Protein AF-A0A7Z9DXT8-F1 (afdb_monomer_lite)

Secondary structure (DSSP, 8-state):
-------EEEEEEEEEEE-TTS-EEEEEEEEETTS-EEEEEEEEEE-TTSPEEEEEE-TTSPEEEE-TT-S---HHHHHHHHHHHHHHHHHHHHTS-HHHHHHHHHHHHHHHHHHH-----

Foldseek 3Di:
DDPPPQDFPDKAQPDWDADPVRWIKTWIWTATPVRDIFIKIKGWDQDPVRWIKIWIQGPVRDIFIDTPPDPDHDVVRVVVVVNVVVVVVVVVVVPCDPVNVVVVVVVVVVVVVVVVPPDDD

Radius of gyration: 22.15 Å; chains: 1; bounding box: 84×32×36 Å

Organism: NCBI:txid671071

Sequence (121 aa):
MTAQLNTAIETKIARSYTDGNGLKIDVIEIVYADGLVERHLGWTEEDLDSQTVFYIQTSNGTVLKSTLKTTENDQLILVYRELWMKRHSQETTQTINPEEQDEIELIRAAELAKSDFGFDC

Structure (mmCIF, N/CA/C/O backbone):
data_AF-A0A7Z9DXT8-F1
#
_entry.id   AF-A0A7Z9DXT8-F1
#
loop_
_atom_site.group_PDB
_atom_site.id
_atom_site.type_symbol
_atom_site.label_atom_id
_atom_site.label_alt_id
_atom_site.label_comp_id
_atom_site.label_asym_id
_atom_site.label_entity_id
_atom_site.label_seq_id
_atom_site.pdbx_PDB_ins_code
_atom_site.Cartn_x
_atom_site.Cartn_y
_atom_site.Cartn_z
_atom_site.occupancy
_atom_site.B_iso_or_equiv
_atom_site.auth_seq_id
_atom_site.auth_comp_id
_atom_site.auth_asym_id
_atom_site.auth_atom_id
_atom_site.pdbx_PDB_model_num
ATOM 1 N N . MET A 1 1 ? -25.175 15.750 11.471 1.00 34.59 1 MET A N 1
ATOM 2 C CA . MET A 1 1 ? -24.602 14.392 11.527 1.00 34.59 1 MET A CA 1
ATOM 3 C C . MET A 1 1 ? -23.105 14.562 11.685 1.00 34.59 1 MET A C 1
ATOM 5 O O . MET A 1 1 ? -22.460 15.033 10.762 1.00 34.59 1 MET A O 1
ATOM 9 N N . THR A 1 2 ? -22.582 14.345 12.886 1.00 37.03 2 THR A N 1
ATOM 10 C CA . THR A 1 2 ? -21.149 14.421 13.179 1.00 37.03 2 THR A CA 1
ATO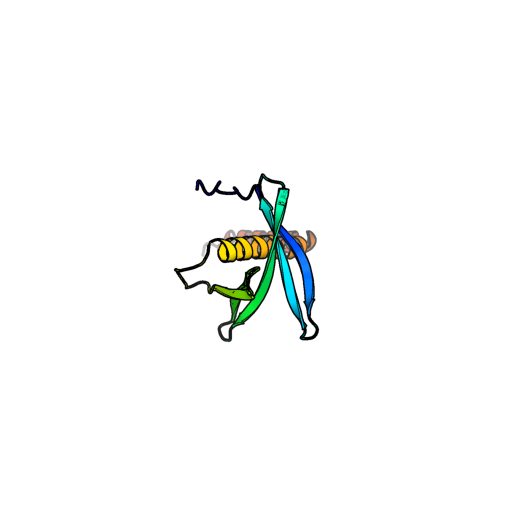M 11 C C . THR A 1 2 ? -20.504 13.170 12.598 1.00 37.03 2 THR A C 1
ATOM 13 O O . THR A 1 2 ? -20.687 12.084 13.140 1.00 37.03 2 THR A O 1
ATOM 16 N N . ALA A 1 3 ? -19.806 13.302 11.469 1.00 43.00 3 ALA A N 1
ATOM 17 C CA . ALA A 1 3 ? -18.878 12.273 11.028 1.00 43.00 3 ALA A CA 1
ATOM 18 C C . ALA A 1 3 ? -17.808 12.181 12.118 1.00 43.00 3 ALA A C 1
ATOM 20 O O . ALA A 1 3 ? -16.977 13.080 12.249 1.00 43.00 3 ALA A O 1
ATOM 21 N N . GLN A 1 4 ? -17.892 11.162 12.976 1.00 46.62 4 GLN A N 1
ATOM 22 C CA . GLN A 1 4 ? -16.737 10.784 13.772 1.00 46.62 4 GLN A CA 1
ATOM 23 C C . GLN A 1 4 ? -15.646 10.488 12.751 1.00 46.62 4 GLN A C 1
ATOM 25 O O . GLN A 1 4 ? -15.795 9.607 11.905 1.00 46.62 4 GLN A O 1
ATOM 30 N N . LEU A 1 5 ? -14.611 11.326 12.751 1.00 50.91 5 LEU A N 1
ATOM 31 C CA . LEU A 1 5 ? -13.376 11.048 12.046 1.00 50.91 5 LEU A CA 1
ATOM 32 C C . LEU A 1 5 ? -12.863 9.758 12.671 1.00 50.91 5 LEU A C 1
ATOM 34 O O . LEU A 1 5 ? -12.303 9.781 13.765 1.00 50.91 5 LEU A O 1
ATOM 38 N N . ASN A 1 6 ? -13.153 8.630 12.031 1.00 59.97 6 ASN A N 1
ATOM 39 C CA . ASN A 1 6 ? -12.563 7.363 12.407 1.00 59.97 6 ASN A CA 1
ATOM 40 C C . ASN A 1 6 ? -11.062 7.537 12.200 1.00 59.97 6 ASN A C 1
ATOM 42 O O . ASN A 1 6 ? -10.565 7.519 11.076 1.00 59.97 6 ASN A O 1
ATOM 46 N N . THR A 1 7 ? -10.349 7.802 13.290 1.00 72.69 7 THR A N 1
ATOM 47 C CA . THR A 1 7 ? -8.901 7.945 13.263 1.00 72.69 7 THR A CA 1
ATOM 48 C C . THR A 1 7 ? -8.317 6.573 12.959 1.00 72.69 7 THR A C 1
ATOM 50 O O . THR A 1 7 ? -8.571 5.608 13.689 1.00 72.69 7 THR A O 1
ATOM 53 N N . ALA A 1 8 ? -7.564 6.476 11.864 1.00 77.94 8 ALA A N 1
ATOM 54 C CA . ALA A 1 8 ? -6.762 5.297 11.579 1.00 77.94 8 ALA A CA 1
ATOM 55 C C . ALA A 1 8 ? -5.724 5.135 12.699 1.00 77.94 8 ALA A C 1
ATOM 57 O O . ALA A 1 8 ? -4.965 6.061 12.984 1.00 77.94 8 ALA A O 1
ATOM 58 N N . ILE A 1 9 ? -5.722 3.976 13.355 1.00 86.44 9 ILE A N 1
ATOM 59 C CA . ILE A 1 9 ? -4.765 3.635 14.417 1.00 86.44 9 ILE A CA 1
ATOM 60 C C . ILE A 1 9 ? -3.573 2.853 13.870 1.00 86.44 9 ILE A C 1
ATOM 62 O O . ILE A 1 9 ? -2.490 2.900 14.445 1.00 86.44 9 ILE A O 1
ATOM 66 N N . GLU A 1 10 ? -3.755 2.153 12.750 1.00 87.44 10 GLU A N 1
ATOM 67 C CA . GLU A 1 10 ? -2.692 1.407 12.088 1.00 87.44 10 GLU A CA 1
ATOM 68 C C . GLU A 1 10 ? -2.932 1.366 10.578 1.00 87.44 10 GLU A C 1
ATOM 70 O O . GLU A 1 10 ? -4.061 1.218 10.111 1.00 87.44 10 GLU A O 1
ATOM 75 N N . THR A 1 11 ? -1.859 1.474 9.797 1.00 88.38 11 THR A N 1
ATOM 76 C CA . THR A 1 11 ? -1.874 1.162 8.366 1.00 88.38 11 THR A CA 1
ATOM 77 C C . THR A 1 11 ? -0.658 0.317 8.038 1.00 88.38 11 THR A C 1
ATOM 79 O O . THR A 1 11 ? 0.467 0.682 8.381 1.00 88.38 11 THR A O 1
ATOM 82 N N . LYS A 1 12 ? -0.877 -0.834 7.401 1.00 91.19 12 LYS A N 1
ATOM 83 C CA . LYS A 1 12 ? 0.191 -1.787 7.082 1.00 91.19 12 LYS A CA 1
ATOM 84 C C . LYS A 1 12 ? -0.093 -2.541 5.796 1.00 91.19 12 LYS A C 1
ATOM 86 O O . LYS A 1 12 ? -1.244 -2.720 5.411 1.00 91.19 12 LYS A O 1
ATOM 91 N N . ILE A 1 13 ? 0.963 -3.064 5.179 1.00 91.50 13 ILE A N 1
ATOM 92 C CA . ILE A 1 13 ? 0.813 -4.085 4.144 1.00 91.50 13 ILE A CA 1
ATOM 93 C C . ILE A 1 13 ? 0.656 -5.436 4.847 1.00 91.50 13 ILE A C 1
ATOM 95 O O . ILE A 1 13 ? 1.623 -5.979 5.384 1.00 91.50 13 ILE A O 1
ATOM 99 N N . ALA A 1 14 ? -0.564 -5.963 4.864 1.00 91.38 14 ALA A N 1
ATOM 100 C CA . ALA A 1 14 ? -0.921 -7.169 5.606 1.00 91.38 14 ALA A CA 1
ATOM 101 C C . ALA A 1 14 ? -0.496 -8.460 4.900 1.00 91.38 14 ALA A C 1
ATOM 103 O O . ALA A 1 14 ? -0.130 -9.440 5.545 1.00 91.38 14 ALA A O 1
ATOM 104 N N . ARG A 1 15 ? -0.553 -8.467 3.567 1.00 91.62 15 ARG A N 1
ATOM 105 C CA . ARG A 1 15 ? -0.121 -9.591 2.729 1.00 91.62 15 ARG A CA 1
ATOM 106 C C . ARG A 1 15 ? 0.248 -9.103 1.339 1.00 91.62 15 ARG A C 1
ATOM 108 O O . ARG A 1 15 ? -0.211 -8.044 0.921 1.00 91.62 15 ARG A O 1
ATOM 115 N N . SER A 1 16 ? 1.011 -9.916 0.625 1.00 93.81 16 SER A N 1
ATOM 116 C CA . SER A 1 16 ? 1.341 -9.696 -0.780 1.00 93.81 16 SER A CA 1
ATOM 117 C C . SER A 1 16 ? 1.109 -10.991 -1.551 1.00 93.81 16 SER A C 1
ATOM 119 O O . SER A 1 16 ? 1.357 -12.073 -1.018 1.00 93.81 16 SER A O 1
ATOM 121 N N . TYR A 1 17 ? 0.616 -10.897 -2.779 1.00 93.06 17 TYR A N 1
ATOM 122 C CA . TYR A 1 17 ? 0.423 -12.039 -3.670 1.00 93.06 17 TYR A CA 1
ATOM 123 C C . TYR A 1 17 ? 0.712 -11.635 -5.113 1.00 93.06 17 TYR A C 1
ATOM 125 O O . TYR A 1 17 ? 0.690 -10.455 -5.446 1.00 93.06 17 TYR A O 1
ATOM 133 N N . THR A 1 18 ? 0.987 -12.612 -5.967 1.00 93.50 18 THR A N 1
ATOM 134 C CA . THR A 1 18 ? 1.157 -12.383 -7.403 1.00 93.50 18 THR A CA 1
ATOM 135 C C . THR A 1 18 ? -0.127 -12.783 -8.115 1.00 93.50 18 THR A C 1
ATOM 137 O O . THR A 1 18 ? -0.614 -13.897 -7.918 1.00 93.50 18 THR A O 1
ATOM 140 N N . ASP A 1 19 ? -0.696 -11.873 -8.900 1.00 89.94 19 ASP A N 1
ATOM 141 C CA . ASP A 1 19 ? -1.871 -12.154 -9.725 1.00 89.94 19 ASP A CA 1
ATOM 142 C C . ASP A 1 19 ? -1.521 -13.077 -10.912 1.00 89.94 19 ASP A C 1
ATOM 144 O O . ASP A 1 19 ? -0.349 -13.280 -11.239 1.00 89.94 19 ASP A O 1
ATOM 148 N N . GLY A 1 20 ? -2.532 -13.621 -11.600 1.00 86.44 20 GLY A N 1
ATOM 149 C CA . GLY A 1 20 ? -2.359 -14.481 -12.778 1.00 86.44 20 GLY A CA 1
ATOM 150 C C . GLY A 1 20 ? -1.559 -13.848 -13.926 1.00 86.44 20 GLY A C 1
ATOM 151 O O . GLY A 1 20 ? -1.036 -14.571 -14.770 1.00 86.44 20 GLY A O 1
ATOM 152 N N . ASN A 1 21 ? -1.412 -12.521 -13.932 1.00 88.62 21 ASN A N 1
ATOM 153 C CA . ASN A 1 21 ? -0.601 -11.779 -14.901 1.00 88.62 21 ASN A CA 1
ATOM 154 C C . ASN A 1 21 ? 0.861 -11.558 -14.466 1.00 88.62 21 ASN A C 1
ATOM 156 O O . ASN A 1 21 ? 1.602 -10.858 -15.150 1.00 88.62 21 ASN A O 1
ATOM 160 N N . GLY A 1 22 ? 1.288 -12.103 -13.323 1.00 87.06 22 GLY A N 1
ATOM 161 C CA . GLY A 1 22 ? 2.635 -11.878 -12.784 1.00 87.06 22 GLY A CA 1
ATOM 162 C C . GLY A 1 22 ? 2.797 -10.559 -12.018 1.00 87.06 22 GLY A C 1
ATOM 163 O O . GLY A 1 22 ? 3.887 -10.267 -11.530 1.00 87.06 22 GLY A O 1
ATOM 164 N N . LEU A 1 23 ? 1.724 -9.774 -11.868 1.00 89.44 23 LEU A N 1
ATOM 165 C CA . LEU A 1 23 ? 1.739 -8.514 -11.129 1.00 89.44 23 LEU A CA 1
ATOM 166 C C . LEU A 1 23 ? 1.759 -8.774 -9.617 1.00 89.44 23 LEU A C 1
ATOM 168 O O . LEU A 1 23 ? 0.903 -9.490 -9.095 1.00 89.44 23 LEU A O 1
ATOM 172 N N . LYS A 1 24 ? 2.721 -8.178 -8.905 1.00 92.06 24 LYS A N 1
ATOM 173 C CA . LYS A 1 24 ? 2.804 -8.249 -7.440 1.00 92.06 24 LYS A CA 1
ATOM 174 C C . LYS A 1 24 ? 1.819 -7.255 -6.821 1.00 92.06 24 LYS A C 1
ATOM 176 O O . LYS A 1 24 ? 1.979 -6.047 -6.968 1.00 92.06 24 LYS A O 1
ATOM 181 N N . ILE A 1 25 ? 0.824 -7.781 -6.116 1.00 94.19 25 ILE A N 1
ATOM 182 C CA . ILE A 1 25 ? -0.219 -7.031 -5.421 1.00 94.19 25 ILE A CA 1
ATOM 183 C C . ILE A 1 25 ? 0.043 -7.060 -3.917 1.00 94.19 25 ILE A C 1
ATOM 185 O O . ILE A 1 25 ? 0.160 -8.122 -3.305 1.00 94.19 25 ILE A O 1
ATOM 189 N N . ASP A 1 26 ? 0.074 -5.885 -3.308 1.00 94.00 26 ASP A N 1
ATOM 190 C CA . ASP A 1 26 ? 0.061 -5.669 -1.871 1.00 94.00 26 ASP A CA 1
ATOM 191 C C . ASP A 1 26 ? -1.373 -5.429 -1.386 1.00 94.00 26 ASP A C 1
ATOM 193 O O . ASP A 1 26 ? -2.142 -4.689 -1.993 1.00 94.00 26 ASP A O 1
ATOM 197 N N . VAL A 1 27 ? -1.745 -6.031 -0.260 1.00 92.88 27 VAL A N 1
ATOM 198 C CA . VAL A 1 27 ? -3.006 -5.747 0.432 1.00 92.88 27 VAL A CA 1
ATOM 199 C C . VAL A 1 27 ? -2.705 -4.821 1.597 1.00 92.88 27 VAL A C 1
ATOM 201 O O . VAL A 1 27 ? -2.051 -5.223 2.562 1.00 92.88 27 VAL A O 1
ATOM 204 N N . ILE A 1 28 ? -3.188 -3.588 1.499 1.00 92.31 28 ILE A N 1
ATOM 205 C CA . ILE A 1 28 ? -3.040 -2.557 2.519 1.00 92.31 28 ILE A CA 1
ATOM 206 C C . ILE A 1 28 ? -4.257 -2.635 3.434 1.00 92.31 28 ILE A C 1
ATOM 208 O O . ILE A 1 28 ? -5.388 -2.517 2.969 1.00 92.31 28 ILE A O 1
ATOM 212 N N . GLU A 1 29 ? -4.025 -2.841 4.726 1.00 92.81 29 GLU A N 1
ATOM 213 C CA . GLU A 1 29 ? -5.063 -2.805 5.753 1.00 92.81 29 GLU A CA 1
ATOM 214 C C . GLU A 1 29 ? -4.946 -1.512 6.560 1.00 92.81 29 GLU A C 1
ATOM 216 O O . GLU A 1 29 ? -3.870 -1.195 7.075 1.00 92.81 29 GLU A O 1
ATOM 221 N N . ILE A 1 30 ? -6.062 -0.791 6.678 1.00 89.75 30 ILE A N 1
ATOM 222 C CA . ILE A 1 30 ? -6.232 0.359 7.567 1.00 89.75 30 ILE A CA 1
ATOM 223 C C . ILE A 1 30 ? -7.132 -0.085 8.711 1.00 89.75 30 ILE A C 1
ATOM 225 O O . ILE A 1 30 ? -8.297 -0.423 8.498 1.00 89.75 30 ILE A O 1
ATOM 229 N N . VAL A 1 31 ? -6.591 -0.092 9.923 1.00 89.69 31 VAL A N 1
ATOM 230 C CA . VAL A 1 31 ? -7.342 -0.398 11.139 1.00 89.69 31 VAL A CA 1
ATOM 231 C C . VAL A 1 31 ? -7.751 0.919 11.781 1.00 89.69 31 VAL A C 1
ATOM 233 O O . VAL A 1 31 ? -6.908 1.782 12.036 1.00 89.69 31 VAL A O 1
ATOM 236 N N . TYR A 1 32 ? -9.040 1.076 12.052 1.00 87.69 32 TYR A N 1
ATOM 237 C CA . TYR A 1 32 ? -9.595 2.246 12.727 1.00 87.69 32 TYR A CA 1
ATOM 238 C C . TYR A 1 32 ? -9.827 1.969 14.212 1.00 87.69 32 TYR A C 1
ATOM 240 O O . TYR A 1 32 ? -9.952 0.818 14.629 1.00 87.69 32 TYR A O 1
ATOM 248 N N . ALA A 1 33 ? -9.928 3.031 15.013 1.00 83.50 33 ALA A N 1
ATOM 249 C CA . ALA A 1 33 ? -10.150 2.927 16.460 1.00 83.50 33 ALA A CA 1
ATOM 250 C C . ALA A 1 33 ? -11.418 2.137 16.853 1.00 83.50 33 ALA A C 1
ATOM 252 O O . ALA A 1 33 ? -11.456 1.538 17.923 1.00 83.50 33 ALA A O 1
ATOM 253 N N . ASP A 1 34 ? -12.427 2.103 15.979 1.00 84.81 34 ASP A N 1
ATOM 254 C CA . ASP A 1 34 ? -13.685 1.365 16.174 1.00 84.81 34 ASP A CA 1
ATOM 255 C C . ASP A 1 34 ? -13.565 -0.145 15.854 1.00 84.81 34 ASP A C 1
ATOM 257 O O . ASP A 1 34 ? -14.526 -0.899 15.954 1.00 84.81 34 ASP A O 1
ATOM 261 N N . GLY A 1 35 ? -12.383 -0.615 15.439 1.00 81.31 35 GLY A N 1
ATOM 262 C CA . GLY A 1 35 ? -12.152 -2.004 15.025 1.00 81.31 35 GLY A CA 1
ATOM 263 C C . GLY A 1 35 ? -12.545 -2.302 13.575 1.00 81.31 35 GLY A C 1
ATOM 264 O O . GLY A 1 35 ? -12.339 -3.421 13.102 1.00 81.31 35 GLY A O 1
ATOM 265 N N . LEU A 1 36 ? -13.064 -1.309 12.843 1.00 87.56 36 LEU A N 1
ATOM 266 C CA . LEU A 1 36 ? -13.245 -1.395 11.396 1.00 87.56 36 LEU A CA 1
ATOM 267 C C . LEU A 1 36 ? -11.882 -1.615 10.720 1.00 87.56 36 LEU A C 1
ATOM 269 O O . LEU A 1 36 ? -10.904 -0.940 11.046 1.00 87.56 36 LEU A O 1
ATOM 273 N N . VAL A 1 37 ? -11.837 -2.534 9.755 1.00 87.88 37 VAL A N 1
ATOM 274 C CA . VAL A 1 37 ? -10.666 -2.765 8.905 1.00 87.88 37 VAL A CA 1
ATOM 275 C C . VAL A 1 37 ? -11.054 -2.483 7.462 1.00 87.88 37 VAL A C 1
ATOM 277 O O . VAL A 1 37 ? -11.895 -3.182 6.896 1.00 87.88 37 VAL A O 1
ATOM 280 N N . GLU A 1 38 ? -10.431 -1.474 6.864 1.00 88.88 38 GLU A N 1
ATOM 281 C CA . GLU A 1 38 ? -10.554 -1.195 5.437 1.00 88.88 38 GLU A CA 1
ATOM 282 C C . GLU A 1 38 ? -9.381 -1.814 4.678 1.00 88.88 38 GLU A C 1
ATOM 284 O O . GLU A 1 38 ? -8.247 -1.829 5.161 1.00 88.88 38 GLU A O 1
ATOM 289 N N . ARG A 1 39 ? -9.669 -2.366 3.497 1.00 90.94 39 ARG A N 1
ATOM 290 C CA . ARG A 1 39 ? -8.682 -3.040 2.656 1.00 90.94 39 ARG A CA 1
ATOM 291 C C . ARG A 1 39 ? -8.584 -2.367 1.304 1.00 90.94 39 ARG A C 1
ATOM 293 O O . ARG A 1 39 ? -9.598 -2.187 0.636 1.00 90.94 39 ARG A O 1
ATOM 300 N N . HIS A 1 40 ? -7.352 -2.112 0.893 1.00 91.69 40 HIS A N 1
ATOM 301 C CA . HIS A 1 40 ? -7.004 -1.567 -0.412 1.00 91.69 40 HIS A CA 1
ATOM 302 C C . HIS A 1 40 ? -5.985 -2.470 -1.096 1.00 91.69 40 HIS A C 1
ATOM 304 O O . HIS A 1 40 ? -5.255 -3.212 -0.431 1.00 91.69 40 HIS A O 1
ATOM 310 N N . LEU A 1 41 ? -5.939 -2.417 -2.423 1.00 92.88 41 LEU A N 1
ATOM 311 C CA . LEU A 1 41 ? -4.975 -3.178 -3.218 1.00 92.88 41 LEU A CA 1
ATOM 312 C C . LEU A 1 41 ? -3.962 -2.215 -3.817 1.00 92.88 41 LEU A C 1
ATOM 314 O O . LEU A 1 41 ? -4.352 -1.313 -4.545 1.00 92.88 41 LEU A O 1
ATOM 318 N N . GLY A 1 42 ? -2.684 -2.390 -3.513 1.00 92.81 42 GLY A N 1
ATOM 319 C CA . GLY A 1 42 ? -1.604 -1.583 -4.066 1.00 92.81 42 GLY A CA 1
ATOM 320 C C . GLY A 1 42 ? -0.695 -2.409 -4.951 1.00 92.81 42 GLY A C 1
ATOM 321 O O . GLY A 1 42 ? -0.526 -3.606 -4.734 1.00 92.81 42 GLY A O 1
ATOM 322 N N . TRP A 1 43 ? -0.119 -1.778 -5.961 1.00 93.75 43 TRP A N 1
ATOM 323 C CA . TRP A 1 43 ? 0.924 -2.382 -6.779 1.00 93.75 43 TRP A CA 1
ATOM 324 C C . TRP A 1 43 ? 1.858 -1.305 -7.312 1.00 93.75 43 TRP A C 1
ATOM 326 O O . TRP A 1 43 ? 1.547 -0.110 -7.299 1.00 93.75 43 TRP A O 1
ATOM 336 N N . THR A 1 44 ? 3.021 -1.744 -7.774 1.00 91.00 44 THR A N 1
ATOM 337 C CA . THR A 1 44 ? 4.031 -0.882 -8.382 1.00 91.00 44 THR A CA 1
ATOM 338 C C . THR A 1 44 ? 4.324 -1.335 -9.799 1.00 91.00 44 THR A C 1
ATOM 340 O O . THR A 1 44 ? 4.416 -2.535 -10.050 1.00 91.00 44 THR A O 1
ATOM 343 N N . GLU A 1 45 ? 4.535 -0.383 -10.699 1.00 89.38 45 GLU A N 1
ATOM 344 C CA . GLU A 1 45 ? 5.033 -0.636 -12.052 1.00 89.38 45 GLU A CA 1
ATOM 345 C C . GLU A 1 45 ? 6.288 0.205 -12.294 1.00 89.38 45 GLU A C 1
ATOM 347 O O . GLU A 1 45 ? 6.418 1.300 -11.746 1.00 89.38 45 GLU A O 1
ATOM 352 N N . GLU A 1 46 ? 7.217 -0.293 -13.103 1.00 84.75 46 GLU A N 1
ATOM 353 C CA . GLU A 1 46 ? 8.347 0.505 -13.578 1.00 84.75 46 GLU A CA 1
ATOM 354 C C . GLU A 1 46 ? 7.952 1.214 -14.874 1.00 84.75 46 GLU A C 1
ATOM 356 O O . GLU A 1 46 ? 7.544 0.579 -15.847 1.00 84.75 46 GLU A O 1
ATOM 361 N N . ASP A 1 47 ? 8.042 2.544 -14.874 1.00 77.75 47 ASP A N 1
ATOM 362 C CA . ASP A 1 47 ? 7.864 3.344 -16.083 1.00 77.75 47 ASP A CA 1
ATOM 363 C C . ASP A 1 47 ? 9.090 3.216 -17.007 1.00 77.75 47 ASP A C 1
ATOM 365 O O . ASP A 1 47 ? 10.167 2.783 -16.589 1.00 77.75 47 ASP A O 1
ATOM 369 N N . LEU A 1 48 ? 8.948 3.646 -18.263 1.00 72.75 48 LEU A N 1
ATOM 370 C CA . LEU A 1 48 ? 10.008 3.602 -19.276 1.00 72.75 48 LEU A CA 1
ATOM 371 C C . LEU A 1 48 ? 11.252 4.405 -18.859 1.00 72.75 48 LEU A C 1
ATOM 373 O O . LEU A 1 48 ? 12.361 4.083 -19.277 1.00 72.75 48 LEU A O 1
ATOM 377 N N . ASP A 1 49 ? 11.072 5.412 -18.003 1.00 75.56 49 ASP A N 1
ATOM 378 C CA . ASP A 1 49 ? 12.139 6.214 -17.397 1.00 75.56 49 ASP A CA 1
ATOM 379 C C . ASP A 1 49 ? 12.748 5.586 -16.120 1.00 75.56 49 ASP A C 1
ATOM 381 O O . ASP A 1 49 ? 13.348 6.299 -15.312 1.00 75.56 49 ASP A O 1
ATOM 385 N N . SER A 1 50 ? 12.559 4.281 -15.876 1.00 74.88 50 SER A N 1
ATOM 386 C CA . SER A 1 50 ? 13.009 3.581 -14.653 1.00 74.88 50 SER A CA 1
ATOM 387 C C . SER A 1 50 ? 12.489 4.218 -13.356 1.00 74.88 50 SER A C 1
ATOM 389 O O . SER A 1 50 ? 13.111 4.146 -12.296 1.00 74.88 50 SER A O 1
ATOM 391 N N . GLN A 1 51 ? 11.333 4.876 -13.433 1.00 80.56 51 GLN A N 1
ATOM 392 C CA . GLN A 1 51 ? 10.656 5.451 -12.278 1.00 80.56 51 GLN A CA 1
ATOM 393 C C . GLN A 1 51 ? 9.599 4.473 -11.777 1.00 80.56 51 GLN A C 1
ATOM 395 O O . GLN A 1 51 ? 8.702 4.089 -12.523 1.00 80.56 51 GLN A O 1
ATOM 400 N N . THR A 1 52 ? 9.664 4.115 -10.495 1.00 84.94 52 THR A N 1
ATOM 401 C CA . THR A 1 52 ? 8.604 3.334 -9.853 1.00 84.94 52 THR A CA 1
ATOM 402 C C . THR A 1 52 ? 7.338 4.178 -9.733 1.00 84.94 52 THR 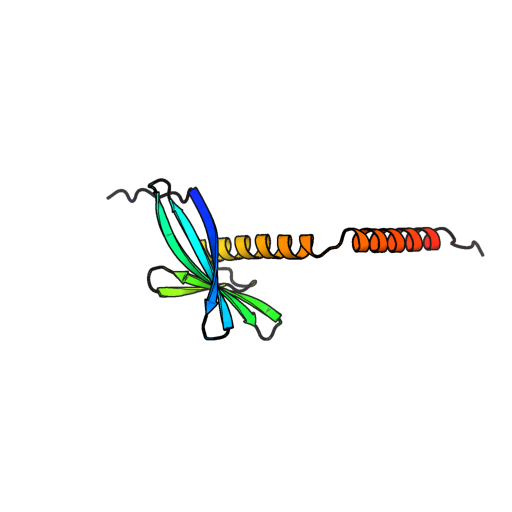A C 1
ATOM 404 O O . THR A 1 52 ? 7.323 5.235 -9.092 1.00 84.94 52 THR A O 1
ATOM 407 N N . VAL A 1 53 ? 6.267 3.698 -10.351 1.00 87.94 53 VAL A N 1
ATOM 408 C CA . VAL A 1 53 ? 4.921 4.252 -10.273 1.00 87.94 53 VAL A CA 1
ATOM 409 C C . VAL A 1 53 ? 4.133 3.446 -9.258 1.00 87.94 53 VAL A C 1
ATOM 411 O O . VAL A 1 53 ? 4.114 2.219 -9.314 1.00 87.94 53 VAL A O 1
ATOM 414 N N . PHE A 1 54 ? 3.469 4.140 -8.341 1.00 89.56 54 PHE A N 1
ATOM 415 C CA . PHE A 1 54 ? 2.643 3.520 -7.314 1.00 89.56 54 PHE A CA 1
ATOM 416 C C . PHE A 1 54 ? 1.179 3.621 -7.712 1.00 89.56 54 PHE A C 1
ATOM 418 O O . PHE A 1 54 ? 0.726 4.675 -8.168 1.00 89.56 54 PHE A O 1
ATOM 425 N N . TYR A 1 55 ? 0.442 2.541 -7.487 1.00 90.69 55 TYR A N 1
ATOM 426 C CA . TYR A 1 55 ? -0.996 2.467 -7.683 1.00 90.69 55 TYR A CA 1
ATOM 427 C C . TYR A 1 55 ? -1.666 1.948 -6.421 1.00 90.69 55 TYR A C 1
ATOM 429 O O . TYR A 1 55 ? -1.122 1.081 -5.738 1.00 90.69 55 TYR A O 1
ATOM 437 N N . ILE A 1 56 ? -2.856 2.466 -6.122 1.00 90.12 56 ILE A N 1
ATOM 438 C CA . ILE A 1 56 ? -3.727 1.913 -5.086 1.00 90.12 56 ILE A CA 1
ATOM 439 C C . ILE A 1 56 ? -5.180 1.941 -5.545 1.00 90.12 56 ILE A C 1
ATOM 441 O O . ILE A 1 56 ? -5.700 2.970 -5.970 1.00 90.12 56 ILE A O 1
ATOM 445 N N . GLN A 1 57 ? -5.840 0.794 -5.476 1.00 91.06 57 GLN A N 1
ATOM 446 C CA . GLN A 1 57 ? -7.261 0.645 -5.719 1.00 91.06 57 GLN A CA 1
ATOM 447 C C . GLN A 1 57 ? -8.014 0.741 -4.396 1.00 91.06 57 GLN A C 1
ATOM 449 O O . GLN A 1 57 ? -7.771 -0.045 -3.473 1.00 91.06 57 GLN A O 1
ATOM 454 N N . THR A 1 58 ? -8.940 1.696 -4.331 1.00 84.00 58 THR A N 1
ATOM 455 C CA . THR A 1 58 ? -9.813 1.893 -3.177 1.00 84.00 58 THR A CA 1
ATOM 456 C C . THR A 1 58 ? -10.915 0.838 -3.112 1.00 84.00 58 THR A C 1
ATOM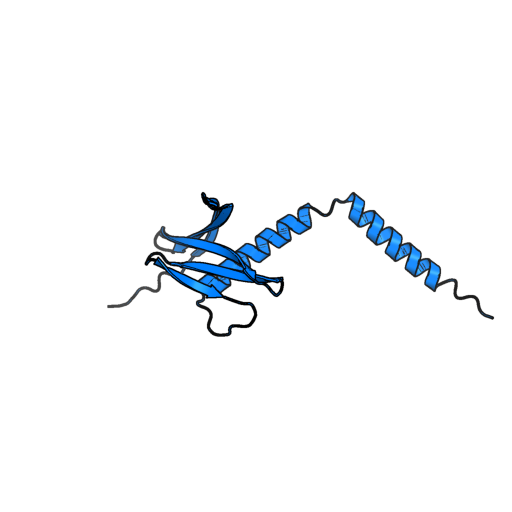 458 O O . THR A 1 58 ? -11.225 0.170 -4.101 1.00 84.00 58 THR A O 1
ATOM 461 N N . SER A 1 59 ? -11.572 0.731 -1.959 1.00 80.31 59 SER A N 1
ATOM 462 C CA . SER A 1 59 ? -12.729 -0.146 -1.720 1.00 80.31 59 SER A CA 1
ATOM 463 C C . SER A 1 59 ? -13.890 0.050 -2.712 1.00 80.31 59 SER A C 1
ATOM 465 O O . SER A 1 59 ? -14.636 -0.892 -2.975 1.00 80.31 59 SER A O 1
ATOM 467 N N . ASN A 1 60 ? -14.008 1.235 -3.322 1.00 83.38 60 ASN A N 1
ATOM 468 C CA . ASN A 1 60 ? -15.012 1.550 -4.346 1.00 83.38 60 ASN A CA 1
ATOM 469 C C . ASN A 1 60 ? -14.544 1.257 -5.786 1.00 83.38 60 ASN A C 1
ATOM 471 O O . ASN A 1 60 ? -15.265 1.548 -6.739 1.00 83.38 60 ASN A O 1
ATOM 475 N N . GLY A 1 61 ? -13.338 0.712 -5.962 1.00 82.31 61 GLY A N 1
ATOM 476 C CA . GLY A 1 61 ? -12.760 0.364 -7.260 1.00 82.31 61 GLY A CA 1
ATOM 477 C C . GLY A 1 61 ? -11.995 1.495 -7.954 1.00 82.31 61 GLY A C 1
ATOM 478 O O . GLY A 1 61 ? -11.386 1.247 -8.995 1.00 82.31 61 GLY A O 1
ATOM 479 N N . THR A 1 62 ? -11.973 2.708 -7.389 1.00 86.44 62 THR A N 1
ATOM 480 C CA . THR A 1 62 ? -11.186 3.832 -7.922 1.00 86.44 62 THR A CA 1
ATOM 481 C C . THR A 1 62 ? -9.698 3.536 -7.799 1.00 86.44 62 THR A C 1
ATOM 483 O O . THR A 1 62 ? -9.225 3.221 -6.710 1.00 86.44 62 THR A O 1
ATOM 486 N N . VAL A 1 63 ? -8.955 3.687 -8.895 1.00 88.31 63 VAL A N 1
ATOM 487 C CA . VAL A 1 63 ? -7.496 3.535 -8.905 1.00 88.31 63 VAL A CA 1
ATOM 488 C C . VAL A 1 63 ? -6.841 4.906 -8.808 1.00 88.31 63 VAL A C 1
ATOM 490 O O . VAL A 1 63 ? -7.046 5.769 -9.661 1.00 88.31 63 VAL A O 1
ATOM 493 N N . LEU A 1 64 ? -6.047 5.093 -7.762 1.00 86.19 64 LEU A N 1
ATOM 494 C CA . LEU A 1 64 ? -5.199 6.255 -7.546 1.00 86.19 64 LEU A CA 1
ATOM 495 C C . LEU A 1 64 ? -3.787 5.935 -8.045 1.00 86.19 64 LEU A C 1
ATOM 497 O O . LEU A 1 64 ? -3.319 4.804 -7.900 1.00 86.19 64 LEU A O 1
ATOM 501 N N . LYS A 1 65 ? -3.109 6.933 -8.618 1.00 86.25 65 LYS A N 1
ATOM 502 C CA . LYS A 1 65 ? -1.760 6.816 -9.188 1.00 86.25 65 LYS A CA 1
ATOM 503 C C . LYS A 1 65 ? -0.860 7.912 -8.630 1.00 86.25 65 LYS A C 1
ATOM 505 O O . LYS A 1 65 ? -1.236 9.078 -8.671 1.00 86.25 65 LYS A O 1
ATOM 510 N N . SER A 1 66 ? 0.345 7.541 -8.202 1.00 81.44 66 SER A N 1
ATOM 511 C CA . SER A 1 66 ? 1.369 8.467 -7.719 1.00 81.44 66 SER A CA 1
ATOM 512 C C . SER A 1 66 ? 2.677 8.225 -8.452 1.00 81.44 66 SER A C 1
ATOM 514 O O . SER A 1 66 ? 3.214 7.116 -8.475 1.00 81.44 66 SER A O 1
ATOM 516 N N . THR A 1 67 ? 3.203 9.296 -9.038 1.00 73.31 67 THR A N 1
ATOM 517 C CA . THR A 1 67 ? 4.579 9.369 -9.532 1.00 73.31 67 THR A CA 1
ATOM 518 C C . THR A 1 67 ? 5.385 10.289 -8.618 1.00 73.31 67 THR A C 1
ATOM 520 O O . THR A 1 67 ? 4.833 11.205 -8.010 1.00 73.31 67 THR A O 1
ATOM 523 N N . LEU A 1 68 ? 6.708 10.108 -8.550 1.00 60.56 68 LEU A N 1
ATOM 524 C CA . LEU A 1 68 ? 7.623 10.933 -7.736 1.00 60.56 68 LEU A CA 1
ATOM 525 C C . LEU A 1 68 ? 7.466 12.459 -7.926 1.00 60.56 68 LEU A C 1
ATOM 527 O O . LEU A 1 68 ? 7.897 13.218 -7.062 1.00 60.56 68 LEU A O 1
ATOM 531 N N . LYS A 1 69 ? 6.863 12.901 -9.038 1.00 57.94 69 LYS A N 1
ATOM 532 C CA . LYS A 1 69 ? 6.727 14.304 -9.455 1.00 57.94 69 LYS A CA 1
ATOM 533 C C . LYS A 1 69 ? 5.320 14.900 -9.275 1.00 57.94 69 LYS A C 1
ATOM 535 O O . LYS A 1 69 ? 5.134 16.060 -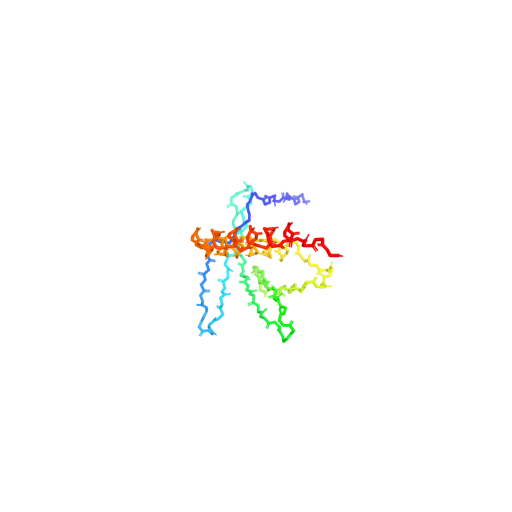9.626 1.00 57.94 69 LYS A O 1
ATOM 540 N N . THR A 1 70 ? 4.328 14.150 -8.784 1.00 52.44 70 THR A N 1
ATOM 541 C CA . THR A 1 70 ? 2.936 14.640 -8.689 1.00 52.44 70 THR A CA 1
ATOM 542 C C . THR A 1 70 ? 2.569 15.121 -7.280 1.00 52.44 70 THR A C 1
ATOM 544 O O . THR A 1 70 ? 2.647 14.378 -6.303 1.00 52.44 70 THR A O 1
ATOM 547 N N . THR A 1 71 ? 2.165 16.394 -7.200 1.00 48.88 71 THR A N 1
ATOM 548 C CA . THR A 1 71 ? 1.885 17.168 -5.971 1.00 48.88 71 THR A CA 1
ATOM 549 C C . THR A 1 71 ? 0.450 17.001 -5.447 1.00 48.88 71 THR A C 1
ATOM 551 O O . THR A 1 71 ? 0.138 17.454 -4.352 1.00 48.88 71 THR A O 1
ATOM 554 N N . GLU A 1 72 ? -0.424 16.325 -6.194 1.00 51.94 72 GLU A N 1
ATOM 555 C CA . GLU A 1 72 ? -1.807 16.026 -5.802 1.00 51.94 72 GLU A CA 1
ATOM 556 C C . GLU A 1 72 ? -1.937 14.524 -5.551 1.00 51.94 72 GLU A C 1
ATOM 558 O O . GLU A 1 72 ? -2.398 13.778 -6.409 1.00 51.94 72 GLU A O 1
ATOM 563 N N . ASN A 1 73 ? -1.444 14.051 -4.406 1.00 58.12 73 ASN A N 1
ATOM 564 C CA . ASN A 1 73 ? -1.562 12.644 -4.045 1.00 58.12 73 ASN A CA 1
ATOM 565 C C . ASN A 1 73 ? -2.409 12.478 -2.788 1.00 58.12 73 ASN A C 1
ATOM 567 O O . ASN A 1 73 ? -2.139 13.070 -1.745 1.00 58.12 73 ASN A O 1
ATOM 571 N N . ASP A 1 74 ? -3.443 11.655 -2.936 1.00 70.81 74 ASP A N 1
ATOM 572 C CA . ASP A 1 74 ? -4.324 11.187 -1.876 1.00 70.81 74 ASP A CA 1
ATOM 573 C C . ASP A 1 74 ? -3.485 10.613 -0.721 1.00 70.81 74 ASP A C 1
ATOM 575 O O . ASP A 1 74 ? -2.526 9.875 -0.948 1.00 70.81 74 ASP A O 1
ATOM 579 N N . GLN A 1 75 ? -3.804 10.930 0.533 1.00 79.12 75 GLN A N 1
ATOM 580 C CA . GLN A 1 75 ? -2.956 10.550 1.674 1.00 79.12 75 GLN A CA 1
ATOM 581 C C . GLN A 1 75 ? -2.691 9.031 1.732 1.00 79.12 75 GLN A C 1
ATOM 583 O O . GLN A 1 75 ? -1.619 8.593 2.147 1.00 79.12 75 GLN A O 1
ATOM 588 N N . LEU A 1 76 ? -3.632 8.232 1.230 1.00 81.38 76 LEU A N 1
ATOM 589 C CA . LEU A 1 76 ? -3.538 6.781 1.152 1.00 81.38 76 LEU A CA 1
ATOM 590 C C . LEU A 1 76 ? -2.386 6.281 0.258 1.00 81.38 76 LEU A C 1
ATOM 592 O O . LEU A 1 76 ? -1.677 5.345 0.635 1.00 81.38 76 LEU A O 1
ATOM 596 N N . ILE A 1 77 ? -2.163 6.899 -0.908 1.00 83.56 77 ILE A N 1
ATOM 597 C CA . ILE A 1 77 ? -1.107 6.450 -1.829 1.00 83.56 77 ILE A CA 1
ATOM 598 C C . ILE A 1 77 ? 0.288 6.827 -1.323 1.00 83.56 77 ILE A C 1
ATOM 600 O O . ILE A 1 77 ? 1.249 6.088 -1.539 1.00 83.56 77 ILE A O 1
ATOM 604 N N . LEU A 1 78 ? 0.389 7.938 -0.586 1.00 83.31 78 LEU A N 1
ATOM 605 C CA . LEU A 1 78 ? 1.621 8.344 0.088 1.00 83.31 78 LEU A CA 1
ATOM 606 C C . LEU A 1 78 ? 1.995 7.351 1.192 1.00 83.31 78 LEU A C 1
ATOM 608 O O . LEU A 1 78 ? 3.131 6.883 1.226 1.00 83.31 78 LEU A O 1
ATOM 612 N N . VAL A 1 79 ? 1.026 6.950 2.021 1.00 85.44 79 VAL A N 1
ATOM 613 C CA . VAL A 1 79 ? 1.248 5.944 3.070 1.00 85.44 79 VAL A CA 1
ATOM 614 C C . VAL A 1 79 ? 1.661 4.600 2.467 1.00 85.44 79 VAL A C 1
ATOM 616 O O . VAL A 1 79 ? 2.602 3.973 2.954 1.00 85.44 79 VAL A O 1
ATOM 619 N N . TYR A 1 80 ? 1.015 4.158 1.381 1.00 87.75 80 TYR A N 1
ATOM 620 C CA . TYR A 1 80 ? 1.425 2.930 0.692 1.00 87.75 80 TYR A CA 1
ATOM 621 C C . TYR A 1 80 ? 2.878 3.008 0.203 1.00 87.75 80 TYR A C 1
ATOM 623 O O . TYR A 1 80 ? 3.661 2.089 0.455 1.00 87.75 80 TYR A O 1
ATOM 631 N N . ARG A 1 81 ? 3.264 4.124 -0.426 1.00 86.50 81 ARG A N 1
ATOM 632 C CA . ARG A 1 81 ? 4.641 4.356 -0.875 1.00 86.50 81 ARG A CA 1
ATOM 633 C C . ARG A 1 81 ? 5.640 4.268 0.278 1.00 86.50 81 ARG A C 1
ATOM 635 O O . ARG A 1 81 ? 6.667 3.610 0.133 1.00 86.50 81 ARG A O 1
ATOM 642 N N . GLU A 1 82 ? 5.359 4.898 1.416 1.00 86.19 82 GLU A N 1
ATOM 643 C CA . GLU A 1 82 ? 6.235 4.836 2.593 1.00 86.19 82 GLU A CA 1
ATOM 644 C C . GLU A 1 82 ? 6.378 3.407 3.133 1.00 86.19 82 GLU A C 1
ATOM 646 O O . GLU A 1 82 ? 7.491 2.961 3.425 1.00 86.19 82 GLU A O 1
ATOM 651 N N . LEU A 1 83 ? 5.274 2.658 3.214 1.00 88.06 83 LEU A N 1
ATOM 652 C CA . LEU A 1 83 ? 5.282 1.261 3.654 1.00 88.06 83 LEU A CA 1
ATOM 653 C C . LEU A 1 83 ? 6.096 0.366 2.714 1.00 88.06 83 LEU A C 1
ATOM 655 O O . LEU A 1 83 ? 6.877 -0.468 3.180 1.00 88.06 83 LEU A O 1
ATOM 659 N N . TRP A 1 84 ? 5.939 0.555 1.404 1.00 88.38 84 TRP A N 1
ATOM 660 C CA . TRP A 1 84 ? 6.681 -0.189 0.391 1.00 88.38 84 TRP A CA 1
ATOM 661 C C . TRP A 1 84 ? 8.179 0.130 0.451 1.00 88.38 84 TRP A C 1
ATOM 663 O O . TRP A 1 84 ? 8.996 -0.784 0.535 1.00 88.38 84 TRP A O 1
ATOM 673 N N . MET A 1 85 ? 8.543 1.416 0.516 1.00 84.50 85 MET A N 1
ATOM 674 C CA . MET A 1 85 ? 9.938 1.863 0.629 1.00 84.50 85 MET A CA 1
ATOM 675 C C . MET A 1 85 ? 10.606 1.327 1.898 1.00 84.50 85 MET A C 1
ATOM 677 O O . MET A 1 85 ? 11.751 0.879 1.852 1.00 84.50 85 MET A O 1
ATOM 681 N N . LYS A 1 86 ? 9.893 1.332 3.034 1.00 85.31 86 LYS A N 1
ATOM 682 C CA . LYS A 1 86 ? 10.397 0.781 4.298 1.00 85.31 86 LYS A CA 1
ATOM 683 C C . LYS A 1 86 ? 10.668 -0.717 4.182 1.00 85.31 86 LYS A C 1
ATOM 685 O O . LYS A 1 86 ? 11.734 -1.164 4.594 1.00 85.31 86 LYS A O 1
ATOM 690 N N . ARG A 1 87 ? 9.735 -1.479 3.604 1.00 81.88 87 ARG A N 1
ATOM 691 C CA . ARG A 1 87 ? 9.906 -2.918 3.376 1.00 81.88 87 ARG A CA 1
ATOM 692 C C . ARG A 1 87 ? 11.095 -3.194 2.453 1.00 81.88 87 ARG A C 1
ATOM 694 O O . ARG A 1 87 ? 11.970 -3.968 2.823 1.00 81.88 87 ARG A O 1
ATOM 701 N N . HIS A 1 88 ? 11.161 -2.514 1.311 1.00 76.50 88 HIS A N 1
ATOM 702 C CA . HIS A 1 88 ? 12.226 -2.718 0.335 1.00 76.50 88 HIS A CA 1
ATOM 703 C C . HIS A 1 88 ? 13.599 -2.362 0.916 1.00 76.50 88 HIS A C 1
ATOM 705 O O . HIS A 1 88 ? 14.553 -3.105 0.733 1.00 76.50 88 HIS A O 1
ATOM 711 N N . SER A 1 89 ? 13.699 -1.273 1.687 1.00 70.50 89 SER A N 1
ATOM 712 C CA . SER A 1 89 ? 14.933 -0.900 2.391 1.00 70.50 89 SER A CA 1
ATOM 713 C C . SER A 1 89 ? 15.381 -1.971 3.399 1.00 70.50 89 SER A C 1
ATOM 715 O O . SER A 1 89 ? 16.573 -2.270 3.502 1.00 70.50 89 SER A O 1
ATOM 717 N N . GLN A 1 90 ? 14.443 -2.614 4.105 1.00 61.94 90 GLN A N 1
ATOM 718 C CA . GLN A 1 90 ? 14.764 -3.733 4.997 1.00 61.94 90 GLN A CA 1
ATOM 719 C C . GLN A 1 90 ? 15.243 -4.974 4.229 1.00 61.94 90 GLN A C 1
ATOM 721 O O . GLN A 1 90 ? 16.202 -5.607 4.664 1.00 61.94 90 GLN A O 1
ATOM 726 N N . GLU A 1 91 ? 14.642 -5.285 3.078 1.00 58.88 91 GLU A N 1
ATOM 727 C CA . GLU A 1 91 ? 15.090 -6.375 2.197 1.00 58.88 91 GLU A CA 1
ATOM 728 C C . GLU A 1 91 ? 16.500 -6.103 1.632 1.00 58.88 91 GLU A C 1
ATOM 730 O O . GLU A 1 91 ? 17.353 -6.993 1.629 1.00 58.88 91 GLU A O 1
ATOM 735 N N . THR A 1 92 ? 16.804 -4.857 1.243 1.00 53.56 92 THR A N 1
ATOM 736 C CA . THR A 1 92 ? 18.155 -4.469 0.796 1.00 53.56 92 THR A CA 1
ATOM 737 C C . THR A 1 92 ? 19.176 -4.526 1.937 1.00 53.56 92 THR A C 1
ATOM 739 O O . THR A 1 92 ? 20.296 -4.980 1.727 1.00 53.56 92 THR A O 1
ATOM 742 N N . THR A 1 93 ? 18.795 -4.143 3.161 1.00 48.66 93 THR A N 1
ATOM 743 C CA . THR A 1 93 ? 19.686 -4.192 4.338 1.00 48.66 93 THR A CA 1
ATOM 744 C C . THR A 1 93 ? 20.002 -5.625 4.775 1.00 48.66 93 THR A C 1
ATOM 746 O O . THR A 1 93 ? 21.102 -5.893 5.242 1.00 48.66 93 THR A O 1
ATOM 749 N N . GLN A 1 94 ? 19.070 -6.568 4.605 1.00 46.66 94 GLN A N 1
ATOM 750 C CA . GLN A 1 94 ? 19.321 -7.986 4.892 1.00 46.66 94 GLN A CA 1
ATOM 751 C C . GLN A 1 94 ? 20.178 -8.685 3.829 1.00 46.66 94 GLN A C 1
ATOM 753 O O . GLN A 1 94 ? 20.711 -9.756 4.100 1.00 46.66 94 GLN A O 1
ATOM 758 N N . THR A 1 95 ? 20.314 -8.090 2.642 1.00 43.78 95 THR A N 1
ATOM 759 C CA . THR A 1 95 ? 21.120 -8.638 1.538 1.00 43.78 95 THR A CA 1
ATOM 760 C C . THR A 1 95 ? 22.576 -8.166 1.584 1.00 43.78 95 THR A C 1
ATOM 762 O O . THR A 1 95 ? 23.410 -8.701 0.866 1.00 43.78 95 THR A O 1
ATOM 765 N N . ILE A 1 96 ? 22.917 -7.204 2.446 1.00 44.94 96 ILE A N 1
ATOM 766 C CA . ILE A 1 96 ? 24.319 -6.888 2.727 1.00 44.94 96 ILE A CA 1
ATOM 767 C C . ILE A 1 96 ? 24.819 -7.960 3.696 1.00 44.94 96 ILE A C 1
ATOM 769 O O . ILE A 1 96 ? 24.580 -7.885 4.903 1.00 44.94 96 ILE A O 1
ATOM 773 N N . ASN A 1 97 ? 25.462 -8.999 3.163 1.00 45.59 97 ASN A N 1
ATOM 774 C CA . ASN A 1 97 ? 26.189 -9.957 3.985 1.00 45.59 97 ASN A CA 1
ATOM 775 C C . ASN A 1 97 ? 27.161 -9.180 4.897 1.00 45.59 97 ASN A C 1
ATOM 777 O O . ASN A 1 97 ? 27.840 -8.271 4.413 1.00 45.59 97 ASN A O 1
ATOM 781 N N . PRO A 1 98 ? 27.294 -9.526 6.190 1.00 51.16 98 PRO A N 1
ATOM 782 C CA . PRO A 1 98 ? 28.307 -8.911 7.051 1.00 51.16 98 PRO A CA 1
ATOM 783 C C . PRO A 1 98 ? 29.735 -9.109 6.512 1.00 51.16 98 PRO A C 1
ATOM 785 O O . PRO A 1 98 ? 30.618 -8.329 6.841 1.00 51.16 98 PRO A O 1
ATOM 788 N N . GLU A 1 99 ? 29.952 -10.099 5.639 1.00 52.75 99 GLU A N 1
ATOM 789 C CA . GLU A 1 99 ? 31.218 -10.309 4.925 1.00 52.75 99 GLU A CA 1
ATOM 790 C C . GLU A 1 99 ? 31.501 -9.230 3.856 1.00 52.75 99 GLU A C 1
ATOM 792 O O . GLU A 1 99 ? 32.653 -8.852 3.676 1.00 52.75 99 GLU A O 1
ATOM 797 N N . GLU A 1 100 ? 30.479 -8.656 3.202 1.00 51.94 100 GLU A N 1
ATOM 798 C CA . GLU A 1 100 ? 30.672 -7.576 2.214 1.00 51.94 100 GLU A CA 1
ATOM 799 C C . GLU A 1 100 ? 30.866 -6.197 2.868 1.00 51.94 100 GLU A C 1
ATOM 801 O O . GLU A 1 100 ? 31.460 -5.299 2.268 1.00 51.94 100 GLU A O 1
ATOM 806 N N . GLN A 1 101 ? 30.402 -6.004 4.110 1.00 54.81 101 GLN A N 1
ATOM 807 C CA . GLN A 1 101 ? 30.696 -4.774 4.856 1.00 54.81 101 GLN A CA 1
ATOM 808 C C . GLN A 1 101 ? 32.183 -4.669 5.230 1.00 54.81 101 GLN A C 1
ATOM 810 O O . GLN A 1 101 ? 32.738 -3.571 5.172 1.00 54.81 101 GLN A O 1
ATOM 815 N N . ASP A 1 102 ? 32.835 -5.798 5.524 1.00 53.09 102 ASP A N 1
ATOM 816 C CA . ASP A 1 102 ? 34.266 -5.855 5.848 1.00 53.09 102 ASP A CA 1
ATOM 817 C C . ASP A 1 102 ? 35.136 -5.502 4.623 1.00 53.09 102 ASP A C 1
ATOM 819 O O . ASP A 1 102 ? 36.095 -4.738 4.738 1.00 53.09 102 ASP A O 1
ATOM 823 N N . GLU A 1 103 ? 34.761 -5.947 3.414 1.00 54.66 103 GLU A N 1
ATOM 824 C CA . 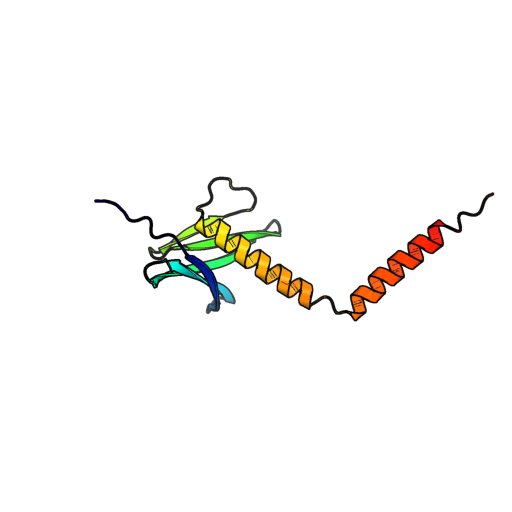GLU A 1 103 ? 35.470 -5.577 2.176 1.00 54.66 103 GLU A CA 1
ATOM 825 C C . GLU A 1 103 ? 35.337 -4.082 1.838 1.00 54.66 103 GLU A C 1
ATOM 827 O O . GLU A 1 103 ? 36.313 -3.455 1.419 1.00 54.66 103 GLU A O 1
ATOM 832 N N . ILE A 1 104 ? 34.168 -3.469 2.067 1.00 58.38 104 ILE A N 1
ATOM 833 C CA . ILE A 1 104 ? 33.970 -2.027 1.838 1.00 58.38 104 ILE A CA 1
ATOM 834 C C . ILE A 1 104 ? 34.792 -1.190 2.835 1.00 58.38 104 ILE A C 1
ATOM 836 O O . ILE A 1 104 ? 35.353 -0.157 2.451 1.00 58.38 104 ILE A O 1
ATOM 840 N N . GLU A 1 105 ? 34.906 -1.620 4.096 1.00 59.34 105 GLU A N 1
ATOM 841 C CA . GLU A 1 105 ? 35.779 -0.962 5.078 1.00 59.34 105 GLU A CA 1
ATOM 842 C C . GLU A 1 105 ? 37.270 -1.182 4.778 1.00 59.34 105 GLU A C 1
ATOM 844 O O . GLU A 1 105 ? 38.050 -0.232 4.888 1.00 59.34 105 GLU A O 1
ATOM 849 N N . LEU A 1 106 ? 37.669 -2.370 4.311 1.00 58.16 106 LEU A N 1
ATOM 850 C CA . LEU A 1 106 ? 39.048 -2.665 3.911 1.00 58.16 106 LEU A CA 1
ATOM 851 C C . LEU A 1 106 ? 39.485 -1.832 2.696 1.00 58.16 106 LEU A C 1
ATOM 853 O O . LEU A 1 106 ? 40.595 -1.295 2.686 1.00 58.16 106 LEU A O 1
ATOM 857 N N . ILE A 1 107 ? 38.616 -1.667 1.692 1.00 59.81 107 ILE A N 1
ATOM 858 C CA . ILE A 1 107 ? 38.887 -0.815 0.523 1.00 59.81 107 ILE A CA 1
ATOM 859 C C . ILE A 1 107 ? 39.003 0.654 0.953 1.00 59.81 107 ILE A C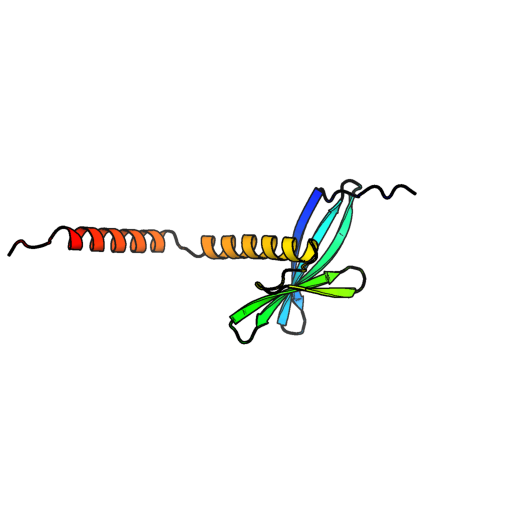 1
ATOM 861 O O . ILE A 1 107 ? 39.966 1.325 0.578 1.00 59.81 107 ILE A O 1
ATOM 865 N N . ARG A 1 108 ? 38.099 1.142 1.815 1.00 59.09 108 ARG A N 1
ATOM 866 C CA . ARG A 1 108 ? 38.152 2.522 2.330 1.00 59.09 108 ARG A CA 1
ATOM 867 C C . ARG A 1 108 ? 39.412 2.779 3.169 1.00 59.09 108 ARG A C 1
ATOM 869 O O . ARG A 1 108 ? 40.013 3.847 3.054 1.00 59.09 108 ARG A O 1
ATOM 876 N N . ALA A 1 109 ? 39.844 1.809 3.977 1.00 60.28 109 ALA A N 1
ATOM 877 C CA . ALA A 1 109 ? 41.085 1.888 4.748 1.00 60.28 109 ALA A CA 1
ATOM 878 C C . ALA A 1 109 ? 42.336 1.842 3.849 1.00 60.28 109 ALA A C 1
ATOM 880 O O . ALA A 1 109 ? 43.293 2.584 4.082 1.00 60.28 109 ALA A O 1
ATOM 881 N N . ALA A 1 110 ? 42.326 1.025 2.790 1.00 58.34 110 ALA A N 1
ATOM 882 C CA . ALA A 1 110 ? 43.421 0.937 1.825 1.00 58.34 110 ALA A CA 1
ATOM 883 C C . ALA A 1 110 ? 43.566 2.208 0.966 1.00 58.34 110 ALA A C 1
ATOM 885 O O . ALA A 1 110 ? 44.688 2.599 0.636 1.00 58.34 110 ALA A O 1
ATOM 886 N N . GLU A 1 111 ? 42.464 2.882 0.623 1.00 58.69 111 GLU A N 1
ATOM 887 C CA . GLU A 1 111 ? 42.499 4.182 -0.061 1.00 58.69 111 GLU A CA 1
ATOM 888 C C . GLU A 1 111 ? 42.992 5.311 0.856 1.00 58.69 111 GLU A C 1
ATOM 890 O O . GLU A 1 111 ? 43.809 6.126 0.422 1.00 58.69 111 GLU A O 1
ATOM 895 N N . LEU A 1 112 ? 42.602 5.319 2.139 1.00 57.88 112 LEU A N 1
ATOM 896 C CA . LEU A 1 112 ? 43.148 6.271 3.116 1.00 57.88 112 LEU A CA 1
ATOM 897 C C . LEU A 1 112 ? 44.663 6.091 3.307 1.00 57.88 112 LEU A C 1
ATOM 899 O O . LEU A 1 112 ? 45.399 7.074 3.336 1.00 57.88 112 LEU A O 1
ATOM 903 N N . ALA A 1 113 ? 45.145 4.846 3.372 1.00 59.00 113 ALA A N 1
ATOM 904 C CA . ALA A 1 113 ? 46.570 4.546 3.524 1.00 59.00 113 ALA A CA 1
ATOM 905 C C . ALA A 1 113 ? 47.405 4.915 2.280 1.00 59.00 113 ALA A C 1
ATOM 907 O O . ALA A 1 113 ? 48.571 5.288 2.405 1.00 59.00 113 ALA A O 1
ATOM 908 N N . LYS A 1 114 ? 46.820 4.859 1.074 1.00 54.56 114 LYS A N 1
ATOM 909 C CA . LYS A 1 114 ? 47.473 5.347 -0.155 1.00 54.56 114 LYS A CA 1
ATOM 910 C C . LYS A 1 114 ? 47.522 6.871 -0.245 1.00 54.56 114 LYS A C 1
ATOM 912 O O . LYS A 1 114 ? 48.405 7.391 -0.920 1.00 54.56 114 LYS A O 1
ATOM 917 N N . SER A 1 115 ? 46.608 7.574 0.422 1.00 53.00 115 SER A N 1
ATOM 918 C CA . SER A 1 115 ? 46.592 9.039 0.444 1.00 53.00 115 SER A CA 1
ATOM 919 C C . SER A 1 115 ? 47.586 9.650 1.444 1.00 53.00 115 SER A C 1
ATOM 921 O O . SER A 1 115 ? 47.851 10.846 1.346 1.00 53.00 115 SER A O 1
ATOM 923 N N . ASP A 1 116 ? 48.146 8.859 2.368 1.00 52.66 116 ASP A N 1
ATOM 924 C CA . ASP A 1 116 ? 49.148 9.302 3.356 1.00 52.66 116 ASP A CA 1
ATOM 925 C C . ASP A 1 116 ? 50.602 9.097 2.873 1.00 52.66 116 ASP A C 1
ATOM 927 O O . ASP A 1 116 ? 51.507 9.819 3.275 1.00 52.66 116 ASP A O 1
ATOM 931 N N . PHE A 1 117 ? 50.837 8.200 1.904 1.00 49.22 117 PHE A N 1
ATOM 932 C CA . PHE A 1 117 ? 52.129 8.057 1.207 1.00 49.22 117 PHE A CA 1
ATOM 933 C C . PHE A 1 117 ? 52.271 9.027 0.017 1.00 49.22 117 PHE A C 1
ATOM 935 O O . PHE A 1 117 ? 52.771 8.678 -1.056 1.00 49.22 117 PHE A O 1
ATOM 942 N N . GLY A 1 118 ? 51.841 10.274 0.221 1.00 45.25 118 GLY A N 1
ATOM 943 C CA . GLY A 1 118 ? 52.213 11.409 -0.616 1.00 45.25 118 GLY A CA 1
ATOM 944 C C . GLY A 1 118 ? 53.703 11.686 -0.456 1.00 45.25 118 GLY A C 1
ATOM 945 O O . GLY A 1 118 ? 54.121 12.415 0.436 1.00 45.25 118 GLY A O 1
ATOM 946 N N . PHE A 1 119 ? 54.491 11.036 -1.307 1.00 44.94 119 PHE A N 1
ATOM 947 C CA . PHE A 1 119 ? 55.919 11.241 -1.491 1.00 44.94 119 PHE A CA 1
ATOM 948 C C . PHE A 1 119 ? 56.184 12.733 -1.758 1.00 44.94 119 PHE A C 1
ATOM 950 O O . PHE A 1 119 ? 55.780 13.264 -2.793 1.00 44.94 119 PHE A O 1
ATOM 957 N N . ASP A 1 120 ? 56.842 13.391 -0.805 1.00 47.69 120 ASP A N 1
ATOM 958 C CA . ASP A 1 120 ? 57.510 14.676 -0.993 1.00 47.69 120 ASP A CA 1
ATOM 959 C C . ASP A 1 120 ? 58.589 14.477 -2.075 1.00 47.69 120 ASP A C 1
ATOM 961 O O . ASP A 1 120 ? 59.497 13.650 -1.932 1.00 47.69 120 ASP A O 1
ATOM 965 N N . CYS A 1 121 ? 58.426 15.159 -3.205 1.00 46.41 121 CYS A N 1
ATOM 966 C CA . CYS A 1 121 ? 59.454 15.373 -4.220 1.00 46.41 121 CYS A CA 1
ATOM 967 C C . CYS A 1 121 ? 59.510 16.863 -4.533 1.00 46.41 121 CYS A C 1
ATOM 969 O O . CYS A 1 121 ? 58.424 17.450 -4.749 1.00 46.41 121 CYS A O 1
#

pLDDT: mean 73.89, std 17.34, range [34.59, 94.19]